Protein AF-A0A815UN69-F1 (afdb_monomer_lite)

InterPro domains:
  IPR002587 Myo-inositol-1-phosphate synthase [PF07994] (23-61)
  IPR002587 Myo-inositol-1-phosphate synthase [PTHR11510] (3-61)
  IPR036291 NAD(P)-binding domain superfamily [SSF51735] (3-61)

Sequence (63 aa):
KRVEIIPRKYQYIFRTKRQVQRTGVMLVGWGGNNGSTFTGATIAN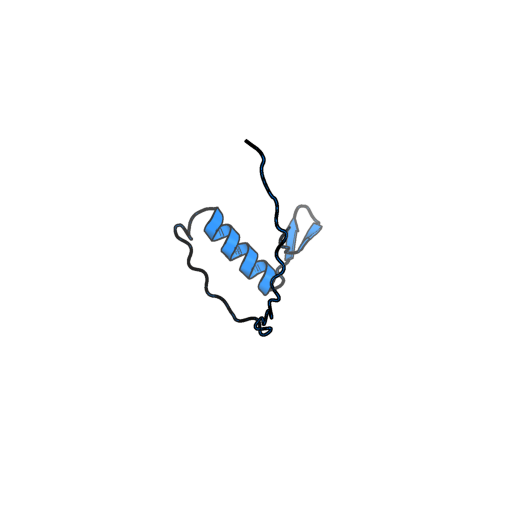RDNITWMRKGKIFQKNLL

Radius of gyration: 23.74 Å; chains: 1; bounding box: 52×35×56 Å

pLDDT: mean 95.0, std 4.96, range [66.12, 98.38]

Structure (mmCIF, N/CA/C/O backbone):
data_AF-A0A815UN69-F1
#
_entry.id   AF-A0A815UN69-F1
#
loop_
_atom_site.group_PDB
_atom_site.id
_atom_site.type_symbol
_atom_site.label_atom_id
_atom_site.label_alt_id
_atom_site.label_comp_id
_atom_site.label_asym_id
_atom_site.label_entity_id
_atom_site.label_seq_id
_atom_site.pdbx_PDB_ins_code
_atom_site.Cartn_x
_atom_site.Cartn_y
_atom_site.Cartn_z
_atom_site.occupancy
_atom_site.B_iso_or_equiv
_atom_site.auth_seq_id
_atom_site.auth_comp_id
_atom_site.auth_asym_id
_atom_site.auth_atom_id
_atom_site.pdbx_PDB_model_num
ATOM 1 N N . LYS A 1 1 ? -33.560 25.555 30.099 1.00 66.12 1 LYS A N 1
ATOM 2 C CA . LYS A 1 1 ? -33.271 24.147 30.478 1.00 66.12 1 LYS A CA 1
ATOM 3 C C . LYS A 1 1 ? -31.813 24.070 30.913 1.00 66.12 1 LYS A C 1
ATOM 5 O O . LYS A 1 1 ? -30.963 24.480 30.137 1.00 66.12 1 LYS A O 1
ATOM 10 N N . ARG A 1 2 ? -31.531 23.637 32.146 1.00 77.31 2 ARG A N 1
ATOM 11 C CA . ARG A 1 2 ? -30.161 23.457 32.654 1.00 77.31 2 ARG A CA 1
ATOM 12 C C . ARG A 1 2 ? -29.657 22.093 32.173 1.00 77.31 2 ARG A C 1
ATOM 14 O O . ARG A 1 2 ? -30.402 21.124 32.280 1.00 77.31 2 ARG A O 1
ATOM 21 N N . VAL A 1 3 ? -28.462 22.036 31.592 1.00 86.00 3 VAL A N 1
ATOM 22 C CA . VAL A 1 3 ? -27.843 20.785 31.127 1.00 86.00 3 VAL A CA 1
ATOM 23 C C . VAL A 1 3 ? -26.764 20.396 32.126 1.00 86.00 3 VAL A C 1
ATOM 25 O O . VAL A 1 3 ? -25.933 21.225 32.489 1.00 86.00 3 VAL A O 1
ATOM 28 N N . GLU A 1 4 ? -26.802 19.149 32.579 1.00 88.62 4 GLU A N 1
ATOM 29 C CA . GLU A 1 4 ? -25.797 18.560 33.456 1.00 88.62 4 GLU A CA 1
ATOM 30 C C . GLU A 1 4 ? -24.835 17.716 32.612 1.00 88.62 4 GLU A C 1
ATOM 32 O O . GLU A 1 4 ? -25.266 16.893 31.803 1.00 88.62 4 GLU A O 1
ATOM 37 N N . ILE A 1 5 ? -23.531 17.949 32.765 1.00 91.38 5 ILE A N 1
ATOM 38 C CA . ILE A 1 5 ? -22.483 17.241 32.023 1.00 91.38 5 ILE A CA 1
ATOM 39 C C . ILE A 1 5 ? -21.727 16.359 33.011 1.00 91.38 5 ILE A C 1
ATOM 41 O O . ILE A 1 5 ? -21.074 16.865 33.920 1.00 91.38 5 ILE A O 1
ATOM 45 N N . ILE A 1 6 ? -21.790 15.041 32.806 1.00 93.94 6 ILE A N 1
ATOM 46 C CA . ILE A 1 6 ? -21.110 14.052 33.648 1.00 93.94 6 ILE A CA 1
ATOM 47 C C . ILE A 1 6 ? -19.989 13.405 32.825 1.00 93.94 6 ILE A C 1
ATOM 49 O O . ILE A 1 6 ? -20.281 12.600 31.933 1.00 93.94 6 ILE A O 1
ATOM 53 N N . PRO A 1 7 ? -18.709 13.735 33.078 1.00 93.69 7 PRO A N 1
ATOM 54 C CA . PRO A 1 7 ? -17.599 13.114 32.370 1.00 93.69 7 PRO A CA 1
ATOM 55 C C . PRO A 1 7 ? -17.520 11.624 32.717 1.00 93.69 7 PRO A C 1
ATOM 57 O O . PRO A 1 7 ? -17.583 11.236 33.883 1.00 93.69 7 PRO A O 1
ATOM 60 N N . ARG A 1 8 ? -17.346 10.778 31.700 1.00 94.75 8 ARG A N 1
ATOM 61 C CA . ARG A 1 8 ? -17.163 9.330 31.864 1.00 94.75 8 ARG A CA 1
ATOM 62 C C . ARG A 1 8 ? -15.813 8.906 31.306 1.00 94.75 8 ARG A C 1
ATOM 64 O O . ARG A 1 8 ? -15.384 9.404 30.268 1.00 94.75 8 ARG A O 1
ATOM 71 N N . LYS A 1 9 ? -15.153 7.973 31.990 1.00 95.12 9 LYS A N 1
ATOM 72 C CA . LYS A 1 9 ? -13.910 7.341 31.534 1.00 95.12 9 LYS A CA 1
ATOM 73 C C . LYS A 1 9 ? -14.147 5.848 31.358 1.00 95.12 9 LYS A C 1
ATOM 75 O O . LYS A 1 9 ? -14.773 5.221 32.205 1.00 95.12 9 LYS A O 1
ATOM 80 N N . TYR A 1 10 ? -13.609 5.302 30.276 1.00 95.19 10 TYR A N 1
ATOM 81 C CA . TYR A 1 10 ? -13.669 3.883 29.949 1.00 95.19 10 TYR A CA 1
ATOM 82 C C . TYR A 1 10 ? -12.255 3.413 29.620 1.00 95.19 10 TYR A C 1
ATOM 84 O O . TYR A 1 10 ? -11.587 4.009 28.775 1.00 95.19 10 TYR A O 1
ATOM 92 N N . GLN A 1 11 ? -11.785 2.378 30.312 1.00 96.12 11 GLN A N 1
ATOM 93 C CA . GLN A 1 11 ? -10.505 1.751 29.999 1.00 96.12 11 GLN A CA 1
ATOM 94 C C . GLN A 1 11 ? -10.710 0.724 28.886 1.00 96.12 11 GLN A C 1
ATOM 96 O O . GLN A 1 11 ? -11.571 -0.145 28.992 1.00 96.12 11 GLN A O 1
ATOM 101 N N . TYR A 1 12 ? -9.898 0.820 27.836 1.00 96.06 12 TYR A N 1
ATOM 102 C CA . TYR A 1 12 ? -9.872 -0.139 26.737 1.00 96.06 12 TYR A CA 1
ATOM 103 C C . TYR A 1 12 ? -8.491 -0.779 26.649 1.00 96.06 12 TYR A C 1
ATOM 105 O O . TYR A 1 12 ? -7.474 -0.091 26.732 1.00 96.06 12 TYR A O 1
ATOM 113 N N . ILE A 1 13 ? -8.464 -2.093 26.434 1.00 95.94 13 ILE A N 1
ATOM 114 C CA . ILE A 1 13 ? -7.244 -2.830 26.106 1.00 95.94 13 ILE A CA 1
ATOM 115 C C . ILE A 1 13 ? -7.301 -3.154 24.618 1.00 95.94 13 ILE A C 1
ATOM 117 O O . ILE A 1 13 ? -8.058 -4.023 24.186 1.00 95.94 13 ILE A O 1
ATOM 121 N N . PHE A 1 14 ? -6.499 -2.453 23.823 1.00 96.50 14 PHE A N 1
ATOM 122 C CA . PHE A 1 14 ? -6.364 -2.742 22.401 1.00 96.50 14 PHE A CA 1
ATOM 123 C C . PHE A 1 14 ? -5.275 -3.789 22.180 1.00 96.50 14 PHE A C 1
ATOM 125 O O . PHE A 1 14 ? -4.169 -3.679 22.707 1.00 96.50 14 PHE A O 1
ATOM 132 N N . ARG A 1 15 ? -5.567 -4.791 21.349 1.00 96.31 15 ARG A N 1
ATOM 133 C CA . ARG A 1 15 ? -4.575 -5.755 20.866 1.00 96.31 15 ARG A CA 1
ATOM 134 C C . ARG A 1 15 ? -4.666 -5.848 19.351 1.00 96.31 15 ARG A C 1
ATOM 136 O O . ARG A 1 15 ? -5.713 -6.194 18.813 1.00 96.31 15 ARG A O 1
ATOM 143 N N . THR A 1 16 ? -3.559 -5.582 18.668 1.00 96.06 16 THR A N 1
ATOM 144 C CA . THR A 1 16 ? -3.458 -5.670 17.207 1.00 96.06 16 THR A CA 1
ATOM 145 C C . THR A 1 16 ? -2.568 -6.841 16.797 1.00 96.06 16 THR A C 1
ATOM 147 O O . THR A 1 16 ? -1.599 -7.196 17.475 1.00 96.06 16 THR A O 1
ATOM 150 N N . LYS A 1 17 ? -2.905 -7.487 15.676 1.00 96.25 17 LYS A N 1
ATOM 151 C CA . LYS A 1 17 ? -2.012 -8.466 15.045 1.00 96.25 17 LYS A CA 1
ATOM 152 C C . LYS A 1 17 ? -0.853 -7.706 14.391 1.00 96.25 17 LYS A C 1
ATOM 154 O O . LYS A 1 17 ? -1.091 -6.742 13.675 1.00 96.25 17 LYS A O 1
ATOM 159 N N . ARG A 1 18 ? 0.388 -8.144 14.635 1.00 95.81 18 ARG A N 1
ATOM 160 C CA . ARG A 1 18 ? 1.608 -7.495 14.105 1.00 95.81 18 ARG A CA 1
ATOM 161 C C . ARG A 1 18 ? 2.117 -8.107 12.801 1.00 95.81 18 ARG A C 1
ATOM 163 O O . ARG A 1 18 ? 2.863 -7.463 12.076 1.00 95.81 18 ARG A O 1
ATOM 170 N N . GLN A 1 19 ? 1.745 -9.354 12.517 1.00 96.31 19 GLN A N 1
ATOM 171 C CA . GLN A 1 19 ? 2.164 -10.034 11.297 1.00 96.31 19 GLN A CA 1
ATOM 172 C C . GLN A 1 19 ? 1.387 -9.476 10.103 1.00 96.31 19 GLN A C 1
ATOM 174 O O . GLN A 1 19 ? 0.162 -9.593 10.044 1.00 96.31 19 GLN A O 1
ATOM 179 N N . VAL A 1 20 ? 2.112 -8.889 9.153 1.00 95.69 20 VAL A N 1
ATOM 180 C CA . VAL A 1 20 ? 1.541 -8.384 7.903 1.00 95.69 20 VAL A CA 1
ATOM 181 C C . VAL A 1 20 ? 1.282 -9.563 6.968 1.00 95.69 20 VAL A C 1
ATOM 183 O O . VAL A 1 20 ? 2.188 -10.337 6.663 1.00 95.69 20 VAL A O 1
ATOM 186 N N . GLN A 1 21 ? 0.034 -9.716 6.533 1.00 94.81 21 GLN A N 1
ATOM 187 C CA . GLN A 1 21 ? -0.367 -10.762 5.592 1.00 94.81 21 GLN A CA 1
ATOM 188 C C . GLN A 1 21 ? -0.276 -10.258 4.147 1.00 94.81 21 GLN A C 1
ATOM 190 O O . GLN A 1 21 ? -0.343 -9.056 3.893 1.00 94.81 21 GLN A O 1
ATOM 195 N N . ARG A 1 22 ? -0.153 -11.181 3.186 1.00 95.06 22 ARG A N 1
ATOM 196 C CA . ARG A 1 22 ? -0.345 -10.856 1.766 1.00 95.06 22 ARG A CA 1
ATOM 197 C C . ARG A 1 22 ? -1.842 -10.710 1.505 1.00 95.06 22 ARG A C 1
ATOM 199 O O . ARG A 1 22 ? -2.583 -11.674 1.667 1.00 95.06 22 ARG A O 1
ATOM 206 N N . THR A 1 23 ? -2.267 -9.522 1.097 1.00 95.69 23 THR A N 1
ATOM 207 C CA . THR A 1 23 ? -3.674 -9.222 0.808 1.00 95.69 23 THR A CA 1
ATOM 208 C C . THR A 1 23 ? -3.905 -9.234 -0.697 1.00 95.69 23 THR A C 1
ATOM 210 O O . THR A 1 23 ? -3.245 -8.499 -1.429 1.00 95.69 23 THR A O 1
ATOM 213 N N . GLY A 1 24 ? -4.836 -10.068 -1.164 1.00 96.06 24 GLY A N 1
ATOM 214 C CA . GLY A 1 24 ? -5.307 -10.024 -2.547 1.00 96.06 24 GLY A CA 1
ATOM 215 C C . GLY A 1 24 ? -6.219 -8.818 -2.780 1.00 96.06 24 GLY A C 1
ATOM 216 O O . GLY A 1 24 ? -7.015 -8.469 -1.912 1.00 96.06 24 GLY A O 1
ATOM 217 N N . VAL A 1 25 ? -6.114 -8.194 -3.954 1.00 96.44 25 VAL A N 1
ATOM 218 C CA . VAL A 1 25 ? -6.966 -7.073 -4.377 1.00 96.44 25 VAL A CA 1
ATOM 219 C C . VAL A 1 25 ? -7.667 -7.465 -5.674 1.00 96.44 25 VAL A C 1
ATOM 221 O O . VAL A 1 25 ? -7.012 -7.915 -6.611 1.00 96.44 25 VAL A O 1
ATOM 224 N N . MET A 1 26 ? -8.988 -7.286 -5.734 1.00 96.88 26 MET A N 1
ATOM 225 C CA . MET A 1 26 ? -9.783 -7.462 -6.953 1.00 96.88 26 MET A CA 1
ATOM 226 C C . MET A 1 26 ? -10.312 -6.099 -7.396 1.00 96.88 26 MET A C 1
ATOM 228 O O . MET A 1 26 ? -10.978 -5.415 -6.621 1.00 96.88 26 MET A O 1
ATOM 232 N N . LEU A 1 27 ? -10.002 -5.699 -8.630 1.00 96.50 27 LEU A N 1
ATOM 233 C CA . LEU A 1 27 ? -10.399 -4.404 -9.182 1.00 96.50 27 LEU A CA 1
ATOM 234 C C . LEU A 1 27 ? -11.478 -4.588 -10.251 1.00 96.50 27 LEU A C 1
ATOM 236 O O . LEU A 1 27 ? -11.241 -5.213 -11.285 1.00 96.50 27 LEU A O 1
ATOM 240 N N . VAL A 1 28 ? -12.649 -3.990 -10.034 1.00 96.94 28 VAL A N 1
ATOM 241 C CA . VAL A 1 28 ? -13.654 -3.830 -11.093 1.00 96.94 28 VAL A CA 1
ATOM 242 C C . VAL A 1 28 ? -13.157 -2.745 -12.048 1.00 96.94 28 VAL A C 1
ATOM 244 O O . VAL A 1 28 ? -12.763 -1.667 -11.611 1.00 96.94 28 VAL A O 1
ATOM 247 N N . GLY A 1 29 ? -13.121 -3.040 -13.349 1.00 96.00 29 GLY A N 1
ATOM 248 C CA . GLY A 1 29 ? -12.477 -2.155 -14.326 1.00 96.00 29 GLY A CA 1
ATOM 249 C C . GLY A 1 29 ? -10.944 -2.242 -14.327 1.00 96.00 29 GLY A C 1
ATOM 250 O O . GLY A 1 29 ? -10.281 -1.270 -14.681 1.00 96.00 29 GLY A O 1
ATOM 251 N N . TRP A 1 30 ? -10.371 -3.399 -13.959 1.00 96.25 30 TRP A N 1
ATOM 252 C CA . TRP A 1 30 ? -8.921 -3.661 -13.950 1.00 96.25 30 TRP A CA 1
ATOM 253 C C . TRP A 1 30 ? -8.194 -3.266 -15.251 1.00 96.25 30 TRP A C 1
ATOM 255 O O . TRP A 1 30 ? -7.065 -2.791 -15.198 1.00 96.25 30 TRP A O 1
ATOM 265 N N . GLY A 1 31 ? -8.847 -3.400 -16.408 1.00 97.31 31 GLY A N 1
ATOM 266 C CA . GLY A 1 31 ? -8.272 -3.026 -17.707 1.00 97.31 31 GLY A CA 1
ATOM 267 C C . GLY A 1 31 ? -8.307 -1.529 -18.046 1.00 97.31 31 GLY A C 1
ATOM 268 O O . GLY A 1 31 ? -7.735 -1.130 -19.054 1.00 97.31 31 GLY A O 1
ATOM 269 N N . GLY A 1 32 ? -8.976 -0.690 -17.248 1.00 98.00 32 GLY A N 1
ATOM 270 C CA . GLY A 1 32 ? -9.018 0.760 -17.469 1.00 98.00 32 GLY A CA 1
ATOM 271 C C . GLY A 1 32 ? -7.736 1.462 -17.013 1.00 98.00 32 GLY A C 1
ATOM 272 O O . GLY A 1 32 ? -6.896 0.859 -16.349 1.00 98.00 32 GLY A O 1
ATOM 273 N N . ASN A 1 33 ? -7.611 2.763 -17.301 1.00 98.38 33 ASN A N 1
ATOM 274 C CA . ASN A 1 33 ? -6.407 3.557 -17.005 1.00 98.38 33 ASN A CA 1
ATOM 275 C C . ASN A 1 33 ? -5.912 3.407 -15.558 1.00 98.38 33 ASN A C 1
ATOM 277 O O . ASN A 1 33 ? -4.716 3.267 -15.325 1.00 98.38 33 ASN A O 1
ATOM 281 N N . ASN A 1 34 ? -6.823 3.384 -14.583 1.00 96.88 34 ASN A N 1
ATOM 282 C CA . ASN A 1 34 ? -6.456 3.263 -13.172 1.00 96.88 34 ASN A CA 1
ATOM 283 C C . ASN A 1 34 ? -6.004 1.841 -12.808 1.00 96.88 34 ASN A C 1
ATOM 285 O O . ASN A 1 34 ? -5.034 1.679 -12.073 1.00 96.88 34 ASN A O 1
ATOM 289 N N . GLY A 1 35 ? -6.682 0.810 -13.321 1.00 97.75 35 GLY A N 1
ATOM 290 C CA . GLY A 1 35 ? -6.365 -0.583 -13.003 1.00 97.75 35 GLY A CA 1
ATOM 291 C C . GLY A 1 35 ? -5.069 -1.060 -13.664 1.00 97.75 35 GLY A C 1
ATOM 292 O O . GLY A 1 35 ? -4.236 -1.699 -13.009 1.00 97.75 35 GLY A O 1
ATOM 293 N N . SER A 1 36 ? -4.845 -0.667 -14.920 1.00 97.88 36 SER A N 1
ATOM 294 C CA . SER A 1 36 ? -3.602 -0.951 -15.637 1.00 97.88 36 SER A CA 1
ATOM 295 C C . SER A 1 36 ? -2.424 -0.188 -15.025 1.00 97.88 36 SER A C 1
ATOM 297 O O . SER A 1 36 ? -1.379 -0.794 -14.777 1.00 97.88 36 SER A O 1
ATOM 299 N N . THR A 1 37 ? -2.606 1.090 -14.662 1.00 97.94 37 THR A N 1
ATOM 300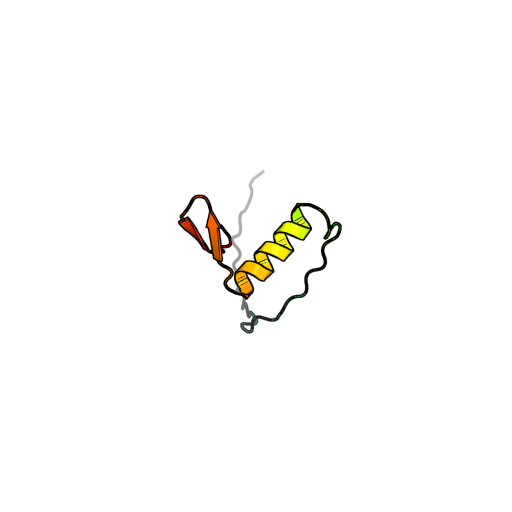 C CA . THR A 1 37 ? -1.572 1.886 -13.973 1.00 97.94 37 THR A CA 1
ATOM 301 C C . THR A 1 37 ? -1.249 1.325 -12.590 1.00 97.94 37 THR A C 1
ATOM 303 O O . THR A 1 37 ? -0.074 1.167 -12.266 1.00 97.94 37 THR A O 1
ATOM 306 N N . PHE A 1 38 ? -2.253 0.959 -11.785 1.00 97.56 38 PHE A N 1
ATOM 307 C CA . PHE A 1 38 ? -2.042 0.338 -10.471 1.00 97.56 38 PHE A CA 1
ATOM 308 C C . PHE A 1 38 ? -1.220 -0.953 -10.578 1.00 97.56 38 PHE A C 1
ATOM 310 O O . PHE A 1 38 ? -0.255 -1.154 -9.834 1.00 97.56 38 PHE A O 1
ATOM 317 N N . THR A 1 39 ? -1.568 -1.813 -11.538 1.00 97.06 39 THR A N 1
ATOM 318 C CA . THR A 1 39 ? -0.865 -3.082 -11.769 1.00 97.06 39 THR A CA 1
ATOM 319 C C . THR A 1 39 ? 0.569 -2.842 -12.243 1.00 97.06 39 THR A C 1
ATOM 321 O O . THR A 1 39 ? 1.502 -3.418 -11.681 1.00 97.06 39 THR A O 1
ATOM 324 N N . GLY A 1 40 ? 0.766 -1.943 -13.212 1.00 97.31 40 GLY A N 1
ATOM 325 C CA . GLY A 1 40 ? 2.092 -1.582 -13.717 1.00 97.31 40 GLY A CA 1
ATOM 326 C C . GLY A 1 40 ? 2.990 -0.972 -12.640 1.00 97.31 40 GLY A C 1
ATOM 327 O O . GLY A 1 40 ? 4.133 -1.396 -12.483 1.00 97.31 40 GLY A O 1
ATOM 328 N N . ALA A 1 41 ? 2.464 -0.044 -11.836 1.00 97.31 41 ALA A N 1
ATOM 329 C CA . ALA A 1 41 ? 3.201 0.575 -10.737 1.00 97.31 41 ALA A CA 1
ATOM 330 C C . ALA A 1 41 ? 3.574 -0.442 -9.646 1.00 97.31 41 ALA A C 1
ATOM 332 O O . ALA A 1 41 ? 4.690 -0.397 -9.123 1.00 97.31 41 ALA A O 1
ATOM 333 N N . THR A 1 42 ? 2.678 -1.385 -9.333 1.00 97.19 42 THR A N 1
ATOM 334 C CA . THR A 1 42 ? 2.936 -2.463 -8.364 1.00 97.19 42 THR A CA 1
ATOM 335 C C . THR A 1 42 ? 4.077 -3.362 -8.833 1.00 97.19 42 THR A C 1
ATOM 337 O O . THR A 1 42 ? 5.005 -3.621 -8.067 1.00 97.19 42 THR A O 1
ATOM 340 N N . ILE A 1 43 ? 4.045 -3.798 -10.096 1.00 97.62 43 ILE A N 1
ATOM 341 C CA . ILE A 1 43 ? 5.094 -4.640 -10.690 1.00 97.62 43 ILE A CA 1
ATOM 342 C C . ILE A 1 43 ? 6.419 -3.877 -10.748 1.00 97.62 43 ILE A C 1
ATOM 344 O O . ILE A 1 43 ? 7.430 -4.371 -10.255 1.00 97.62 43 ILE A O 1
ATOM 348 N N . ALA A 1 44 ? 6.410 -2.636 -11.244 1.00 98.12 44 ALA A N 1
ATOM 349 C CA . ALA A 1 44 ? 7.609 -1.810 -11.301 1.00 98.12 44 ALA A CA 1
ATOM 350 C C . ALA A 1 44 ? 8.258 -1.651 -9.920 1.00 98.12 44 ALA A C 1
ATOM 352 O O . ALA A 1 44 ? 9.468 -1.827 -9.784 1.00 98.12 44 ALA A O 1
ATOM 353 N N . ASN A 1 45 ? 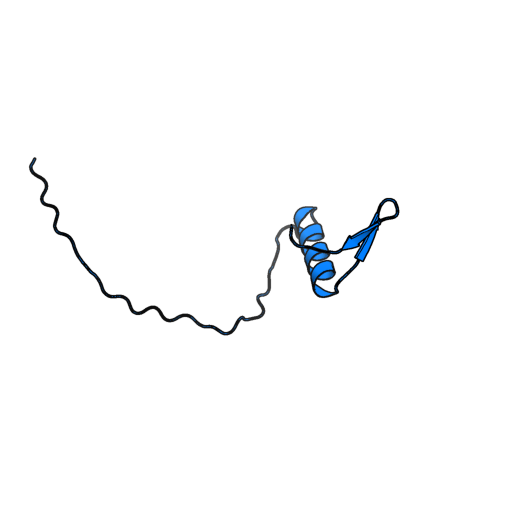7.455 -1.386 -8.882 1.00 97.88 45 ASN A N 1
ATOM 354 C CA . ASN A 1 45 ? 7.951 -1.246 -7.517 1.00 97.88 45 ASN A CA 1
ATOM 355 C C . ASN A 1 45 ? 8.447 -2.560 -6.906 1.00 97.88 45 ASN A C 1
ATOM 357 O O . ASN A 1 45 ? 9.421 -2.525 -6.152 1.00 97.88 45 ASN A O 1
ATOM 361 N N . ARG A 1 46 ? 7.806 -3.686 -7.220 1.00 97.12 46 ARG A N 1
ATOM 362 C CA . ARG A 1 46 ? 8.215 -5.017 -6.759 1.00 97.12 46 ARG A CA 1
ATOM 363 C C . ARG A 1 46 ? 9.554 -5.439 -7.360 1.00 97.12 46 ARG A C 1
ATOM 365 O O . ARG A 1 46 ? 10.412 -5.922 -6.627 1.00 97.12 46 ARG A O 1
ATOM 372 N N . ASP A 1 47 ? 9.731 -5.204 -8.656 1.00 98.06 47 ASP A N 1
ATOM 373 C CA . ASP A 1 47 ? 10.863 -5.730 -9.427 1.00 98.06 47 ASP A CA 1
ATOM 374 C C . ASP A 1 47 ? 12.001 -4.704 -9.591 1.00 98.06 47 ASP A C 1
ATOM 376 O O . ASP A 1 47 ? 12.982 -4.955 -10.281 1.00 98.06 47 ASP A O 1
ATOM 380 N N . ASN A 1 48 ? 11.899 -3.545 -8.929 1.00 97.00 48 ASN A N 1
ATOM 381 C CA . ASN A 1 48 ? 12.891 -2.462 -8.972 1.00 97.00 48 ASN A CA 1
ATOM 382 C C . ASN A 1 48 ? 13.201 -1.953 -10.387 1.00 97.00 48 ASN A C 1
ATOM 384 O O . ASN A 1 48 ? 14.347 -1.652 -10.722 1.00 97.00 48 ASN A O 1
ATOM 388 N N . ILE A 1 49 ? 12.158 -1.809 -11.205 1.00 98.06 49 ILE A N 1
ATOM 389 C CA . ILE A 1 49 ? 12.286 -1.342 -12.586 1.00 98.06 49 ILE A CA 1
ATOM 390 C C . ILE A 1 49 ? 12.774 0.114 -12.623 1.00 98.06 49 ILE A C 1
ATOM 392 O O . ILE A 1 49 ? 12.275 0.991 -11.909 1.00 98.06 49 ILE A O 1
ATOM 396 N N . THR A 1 50 ? 13.728 0.374 -13.512 1.00 97.44 50 THR A N 1
ATOM 397 C CA . THR A 1 50 ? 14.182 1.716 -13.888 1.00 97.44 50 THR A CA 1
ATOM 398 C C . THR A 1 50 ? 14.030 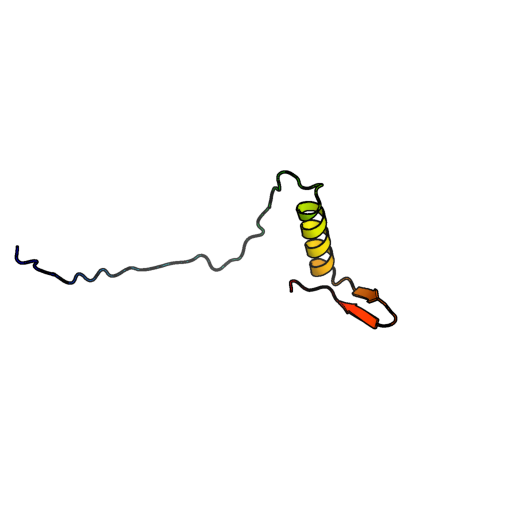1.902 -15.394 1.00 97.44 50 THR A C 1
ATOM 400 O O . THR A 1 50 ? 14.003 0.928 -16.147 1.00 97.44 50 THR A O 1
ATOM 403 N N . TRP A 1 51 ? 13.887 3.144 -15.846 1.00 96.12 51 TRP A N 1
ATOM 404 C CA . TRP A 1 51 ? 13.749 3.448 -17.271 1.00 96.12 51 TRP A CA 1
ATOM 405 C C . TRP A 1 51 ? 14.415 4.771 -17.628 1.00 96.12 51 TRP A C 1
ATOM 407 O O . TRP A 1 51 ? 14.600 5.646 -16.785 1.00 96.12 51 TRP A O 1
ATOM 417 N N . MET A 1 52 ? 14.770 4.938 -18.900 1.00 96.69 52 MET A N 1
ATOM 418 C CA . MET A 1 52 ? 15.345 6.183 -19.395 1.00 96.69 52 MET A CA 1
ATOM 419 C C . MET A 1 52 ? 14.242 7.150 -19.833 1.00 96.69 52 MET A C 1
ATOM 421 O O . MET A 1 52 ? 13.319 6.782 -20.558 1.00 96.69 52 MET A O 1
ATOM 425 N N . ARG A 1 53 ? 14.355 8.418 -19.440 1.00 95.56 53 ARG A N 1
ATOM 426 C CA . ARG A 1 53 ? 13.509 9.509 -19.929 1.00 95.56 53 ARG A CA 1
ATOM 427 C C . ARG A 1 53 ? 14.371 10.738 -20.167 1.00 95.56 53 ARG A C 1
ATOM 429 O O . ARG A 1 53 ? 14.971 11.269 -19.236 1.00 95.56 53 ARG A O 1
ATOM 436 N N . LYS A 1 54 ? 14.407 11.206 -21.419 1.00 95.50 54 LYS A N 1
ATOM 437 C CA . LYS A 1 54 ? 15.168 12.399 -21.842 1.00 95.50 54 LYS A CA 1
ATOM 438 C C . LYS A 1 54 ? 16.622 12.386 -21.330 1.00 95.50 54 LYS A C 1
ATOM 440 O O . LYS A 1 54 ? 17.081 13.351 -20.728 1.00 95.50 54 LYS A O 1
ATOM 445 N N . GLY A 1 55 ? 17.310 11.255 -21.511 1.00 93.94 55 GLY A N 1
ATOM 446 C CA . GLY A 1 55 ? 18.716 11.084 -21.122 1.00 93.94 55 GLY A CA 1
ATOM 447 C C . GLY A 1 55 ? 18.975 10.919 -19.620 1.00 93.94 55 GLY A C 1
ATOM 448 O O . GLY A 1 55 ? 20.130 10.836 -19.218 1.00 93.94 55 GLY A O 1
ATOM 449 N N . LYS A 1 56 ? 17.935 10.855 -18.780 1.00 95.19 56 LYS A N 1
ATOM 450 C CA . LYS A 1 56 ? 18.061 10.584 -17.342 1.00 95.19 56 LYS A CA 1
ATOM 451 C C . LYS A 1 56 ? 17.428 9.245 -16.993 1.00 95.19 56 LYS A C 1
ATOM 453 O O . LYS A 1 56 ? 16.405 8.877 -17.569 1.00 95.19 56 LYS A O 1
ATOM 458 N N . ILE A 1 57 ? 18.021 8.534 -16.039 1.00 95.81 57 ILE A N 1
ATOM 459 C CA . ILE A 1 57 ? 17.433 7.318 -15.473 1.00 95.81 57 ILE A CA 1
ATOM 460 C C . ILE A 1 57 ? 16.396 7.736 -14.430 1.00 95.81 57 ILE A C 1
ATOM 462 O O . ILE A 1 57 ? 16.696 8.497 -13.513 1.00 95.81 57 ILE A O 1
ATOM 466 N N . PHE A 1 58 ? 15.177 7.238 -14.587 1.00 96.00 58 PHE A N 1
ATOM 467 C CA . PHE A 1 58 ? 14.093 7.352 -13.626 1.00 96.00 58 PHE A CA 1
ATOM 468 C C . PHE A 1 58 ? 13.911 6.019 -12.913 1.00 96.00 58 PHE A C 1
ATOM 470 O O . PHE A 1 58 ? 14.080 4.947 -13.497 1.00 96.00 58 PHE A O 1
ATOM 477 N N . GLN A 1 59 ? 13.567 6.107 -11.636 1.00 95.62 59 GLN A N 1
ATOM 478 C CA . GLN A 1 59 ? 13.310 4.956 -10.790 1.00 95.62 59 GLN A CA 1
ATOM 479 C C . GLN A 1 59 ? 11.826 4.901 -10.455 1.00 95.62 59 GLN A C 1
ATOM 481 O O . GLN A 1 59 ? 11.177 5.934 -10.278 1.00 95.62 59 GLN A O 1
ATOM 486 N N . LYS A 1 60 ? 11.307 3.680 -10.341 1.00 96.00 60 LYS A N 1
ATOM 487 C CA . LYS A 1 60 ? 9.988 3.414 -9.767 1.00 96.00 60 LYS A CA 1
ATOM 488 C C . LYS A 1 60 ? 9.840 4.070 -8.389 1.00 96.00 60 LYS A C 1
ATOM 490 O O . LYS A 1 60 ? 10.787 4.113 -7.608 1.00 96.00 60 LYS A O 1
ATOM 495 N N . ASN A 1 6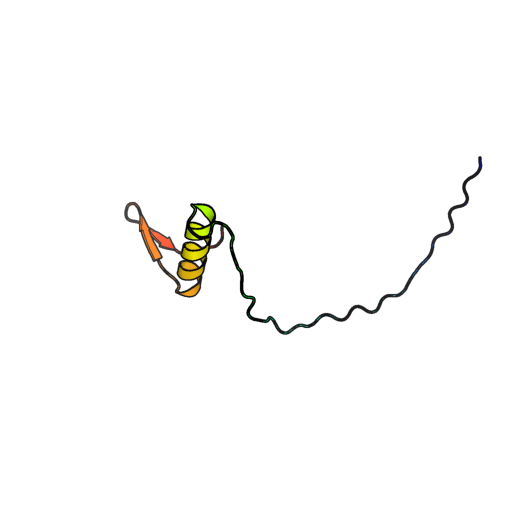1 ? 8.650 4.561 -8.075 1.00 93.94 61 ASN A N 1
ATOM 496 C CA . ASN A 1 61 ? 8.276 5.006 -6.734 1.00 93.94 61 ASN A CA 1
ATOM 497 C C . ASN A 1 61 ? 6.742 4.941 -6.583 1.00 93.94 61 ASN A C 1
ATOM 499 O O . ASN A 1 61 ? 6.052 4.457 -7.485 1.00 93.94 61 ASN A O 1
ATOM 503 N N . LEU A 1 62 ? 6.227 5.364 -5.426 1.00 93.12 62 LEU A N 1
ATOM 504 C CA . LEU A 1 62 ? 4.793 5.425 -5.113 1.00 93.12 62 LEU A CA 1
ATOM 505 C C . LEU A 1 62 ? 4.311 6.877 -4.900 1.00 93.12 62 LEU A C 1
ATOM 507 O O . LEU A 1 62 ? 3.337 7.080 -4.177 1.00 93.12 62 LEU A O 1
ATOM 511 N N . LEU A 1 63 ? 5.023 7.867 -5.459 1.00 85.88 63 LEU A N 1
ATOM 512 C CA . LEU A 1 63 ? 4.822 9.304 -5.215 1.00 85.88 63 LEU A CA 1
ATOM 513 C C . LEU A 1 63 ? 4.543 10.083 -6.504 1.00 85.88 63 LEU A C 1
ATOM 515 O O . LEU A 1 63 ? 5.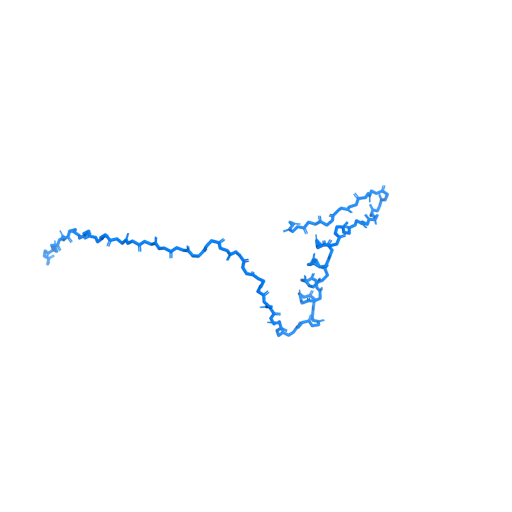168 9.767 -7.540 1.00 85.88 63 LEU A O 1
#

Organism: NCBI:txid433720

Foldseek 3Di:
DDDDDDDDDDDDDDDDDPDDDDDDDDDDPLVDPVNVVVVVLVVQVVVFDWDDDPNDIDTRDDD

Secondary structure (DSSP, 8-state):
-PPP--------------SPPPPP---TTTTSHHHHHHHHHHHHHHHT-EEEETTEEEE----